Protein AF-A0A355GB94-F1 (afdb_monomer_lite)

Sequence (89 aa):
MKRCSGTPKRGFTLIELLVVIAIIAILIALLLPAVQQAREAARRSTCKNSLKQIGLAIHNYADTHRVFPLGYVNTNSATTDYNWGWSAF

pLDDT: mean 80.72, std 14.01, range [43.28, 95.69]

Radius of gyration: 33.12 Å; chains: 1; bounding box: 93×37×69 Å

Structure (mmCIF, N/CA/C/O backbone):
data_AF-A0A355GB94-F1
#
_entry.id   AF-A0A355GB94-F1
#
loop_
_atom_site.group_PDB
_atom_site.id
_atom_site.type_symbol
_atom_site.label_atom_id
_atom_site.label_alt_id
_atom_site.label_comp_id
_atom_site.label_asym_id
_atom_site.label_entity_id
_atom_site.label_seq_id
_atom_site.pdbx_PDB_ins_code
_atom_site.Cartn_x
_atom_site.Cartn_y
_atom_site.Cartn_z
_atom_site.occupancy
_atom_site.B_iso_or_equiv
_atom_site.auth_seq_id
_atom_site.auth_comp_id
_atom_site.auth_asym_id
_atom_site.auth_atom_id
_atom_site.pdbx_PDB_model_num
ATOM 1 N N . MET A 1 1 ? -54.073 31.479 39.041 1.00 49.97 1 MET A N 1
ATOM 2 C CA . MET A 1 1 ? -54.087 30.145 38.395 1.00 49.97 1 MET A CA 1
ATOM 3 C C . MET A 1 1 ? -53.275 30.184 37.104 1.00 49.97 1 MET A C 1
ATOM 5 O O . MET A 1 1 ? -53.805 30.643 36.105 1.00 49.97 1 MET A O 1
ATOM 9 N N . LYS A 1 2 ? -52.015 29.733 37.095 1.00 56.88 2 LYS A N 1
ATOM 10 C CA . LYS A 1 2 ? -51.316 29.327 35.859 1.00 56.88 2 LYS A CA 1
ATOM 11 C C . LYS A 1 2 ? -50.355 28.187 36.210 1.00 56.88 2 LYS A C 1
ATOM 13 O O . LYS A 1 2 ? -49.351 28.416 36.872 1.00 56.88 2 LYS A O 1
ATOM 18 N N . ARG A 1 3 ? -50.714 26.951 35.844 1.00 62.59 3 ARG A N 1
ATOM 19 C CA . ARG A 1 3 ? -49.811 25.791 35.893 1.00 62.59 3 ARG A CA 1
ATOM 20 C C . ARG A 1 3 ? -48.986 25.807 34.608 1.00 62.59 3 ARG A C 1
ATOM 22 O O . ARG A 1 3 ? -49.561 25.714 33.530 1.00 62.59 3 ARG A O 1
ATOM 29 N N . CYS A 1 4 ? -47.666 25.921 34.718 1.00 65.06 4 CYS A N 1
ATOM 30 C CA . CYS A 1 4 ? -46.767 25.656 33.599 1.00 65.06 4 CYS A CA 1
ATOM 31 C C . CYS A 1 4 ? -46.642 24.137 33.421 1.00 65.06 4 CYS A C 1
ATOM 33 O O . CYS A 1 4 ? -46.124 23.439 34.291 1.00 65.06 4 CYS A O 1
ATOM 35 N N . SER A 1 5 ? -47.151 23.627 32.302 1.00 68.62 5 SER A N 1
ATOM 36 C CA . SER A 1 5 ? -46.992 22.246 31.849 1.00 68.62 5 SER A CA 1
ATOM 37 C C . SER A 1 5 ? -45.583 22.047 31.280 1.00 68.62 5 SER A C 1
ATOM 39 O O . SER A 1 5 ? -45.332 22.328 30.109 1.00 68.62 5 SER A O 1
ATOM 41 N N . GLY A 1 6 ? -44.646 21.592 32.111 1.00 62.09 6 GLY A N 1
ATOM 42 C CA . GLY A 1 6 ? -43.330 21.156 31.650 1.00 62.09 6 GLY A CA 1
ATOM 43 C C . GLY A 1 6 ? -43.434 19.786 30.986 1.00 62.09 6 GLY A C 1
ATOM 44 O O . GLY A 1 6 ? -43.637 18.786 31.667 1.00 62.09 6 GLY A O 1
ATOM 45 N N . THR A 1 7 ? -43.294 19.720 29.663 1.00 69.69 7 THR A N 1
ATOM 46 C CA . THR A 1 7 ? -43.020 18.457 28.960 1.00 69.69 7 THR A CA 1
ATOM 47 C C . THR A 1 7 ? -41.745 17.834 29.537 1.00 69.69 7 THR A C 1
ATOM 49 O O . THR A 1 7 ? -40.728 18.536 29.583 1.00 69.69 7 THR A O 1
ATOM 52 N N . PRO A 1 8 ? -41.744 16.556 29.960 1.00 63.06 8 PRO A N 1
ATOM 53 C CA . PRO A 1 8 ? -40.543 15.918 30.479 1.00 63.06 8 PRO A CA 1
ATOM 54 C C . PRO A 1 8 ? -39.509 15.837 29.354 1.00 63.06 8 PRO A C 1
ATOM 56 O O . PRO A 1 8 ? -39.648 15.060 28.409 1.00 63.06 8 PRO A O 1
ATOM 59 N N . LYS A 1 9 ? -38.461 16.661 29.431 1.00 66.44 9 LYS A N 1
ATOM 60 C CA . LYS A 1 9 ? -37.271 16.460 28.608 1.00 66.44 9 LYS A CA 1
ATOM 61 C C . LYS A 1 9 ? -36.655 15.138 29.065 1.00 66.44 9 LYS A C 1
ATOM 63 O O . LYS A 1 9 ? -36.188 15.047 30.197 1.00 66.44 9 LYS A O 1
ATOM 68 N N . ARG A 1 10 ? -36.689 14.111 28.210 1.00 66.62 10 ARG A N 1
ATOM 69 C CA . ARG A 1 10 ? -35.901 12.882 28.382 1.00 66.62 10 ARG A CA 1
ATOM 70 C C . ARG A 1 10 ? -34.425 13.285 28.385 1.00 66.62 10 ARG A C 1
ATOM 72 O O . ARG A 1 10 ? -33.834 13.479 27.329 1.00 66.62 10 ARG A O 1
ATOM 79 N N . GLY A 1 11 ? -33.875 13.526 29.571 1.00 69.56 11 GLY A N 1
ATOM 80 C CA . GLY A 1 11 ? -32.446 13.720 29.761 1.00 69.56 11 GLY A CA 1
ATOM 81 C C . GLY A 1 11 ? -31.758 12.389 29.516 1.00 69.56 11 GLY A C 1
ATOM 82 O O . GLY A 1 11 ? -32.119 11.394 30.137 1.00 69.56 11 GLY A O 1
ATOM 83 N N . PHE A 1 12 ? -30.812 12.378 28.584 1.00 68.75 12 PHE A N 1
ATOM 84 C CA . PHE A 1 12 ? -29.931 11.241 28.370 1.00 68.75 12 PHE A CA 1
ATOM 85 C C . PHE A 1 12 ? -29.214 10.962 29.690 1.00 68.75 12 PHE A C 1
ATOM 87 O O . PHE A 1 12 ? -28.612 11.874 30.273 1.00 68.75 12 PHE A O 1
ATOM 94 N N . THR A 1 13 ? -29.340 9.750 30.219 1.00 85.94 13 THR A N 1
ATOM 95 C CA . THR A 1 13 ? -28.637 9.425 31.459 1.00 85.94 13 THR A CA 1
ATOM 96 C C . THR A 1 13 ? -27.140 9.424 31.158 1.00 85.94 13 THR A C 1
ATOM 98 O O . THR A 1 13 ? -26.708 8.947 30.111 1.00 85.94 13 THR A O 1
ATOM 101 N N . LEU A 1 14 ? -26.318 9.968 32.060 1.00 84.56 14 LEU A N 1
ATOM 102 C CA . LEU A 1 14 ? -24.854 9.950 31.915 1.00 84.56 14 LEU A CA 1
ATOM 103 C C . LEU A 1 14 ? -24.329 8.541 31.579 1.00 84.56 14 LEU A C 1
ATOM 105 O O . LEU A 1 14 ? -23.381 8.402 30.816 1.00 84.56 14 LEU A O 1
ATOM 109 N N . ILE A 1 15 ? -25.006 7.513 32.099 1.00 90.31 15 ILE A N 1
ATOM 110 C CA . ILE A 1 15 ? -24.748 6.089 31.867 1.00 90.31 15 ILE A CA 1
ATOM 111 C C . ILE A 1 15 ? -24.981 5.673 30.407 1.00 90.31 15 ILE A C 1
ATOM 113 O O . ILE A 1 15 ? -24.139 4.972 29.846 1.00 90.31 15 ILE A O 1
ATOM 117 N N . GLU A 1 16 ? -26.071 6.113 29.771 1.00 86.94 16 GLU A N 1
ATOM 118 C CA . GLU A 1 16 ? -26.333 5.819 28.353 1.00 86.94 16 GLU A CA 1
ATOM 119 C C . GLU A 1 16 ? -25.249 6.405 27.437 1.00 86.94 16 GLU A C 1
ATOM 121 O O . GLU A 1 16 ? -24.895 5.791 26.435 1.00 86.94 16 GLU A O 1
ATOM 126 N N . LEU A 1 17 ? -24.658 7.553 27.787 1.00 89.06 17 LEU A N 1
ATOM 127 C CA . LEU A 1 17 ? -23.537 8.120 27.021 1.00 89.06 17 LEU A CA 1
ATOM 128 C C . LEU A 1 17 ? -22.247 7.345 27.253 1.00 89.06 17 LEU A C 1
ATOM 130 O O . LEU A 1 17 ? -21.498 7.081 26.312 1.00 89.06 17 LEU A O 1
ATOM 134 N N . LEU A 1 18 ? -22.013 6.959 28.505 1.00 92.00 18 LEU A N 1
ATOM 135 C CA . LEU A 1 18 ? -20.802 6.270 28.927 1.00 92.00 18 LEU A CA 1
ATOM 136 C C . LEU A 1 18 ? -20.677 4.884 28.282 1.00 92.00 18 LEU A C 1
ATOM 138 O O . LEU A 1 18 ? -19.591 4.503 27.844 1.00 92.00 18 LEU A O 1
ATOM 142 N N . VAL A 1 19 ? -21.782 4.142 28.162 1.00 93.69 19 VAL A N 1
ATOM 143 C CA . VAL A 1 19 ? -21.740 2.804 27.552 1.00 93.69 19 VAL A CA 1
ATOM 144 C C . VAL A 1 19 ? -21.414 2.869 26.057 1.00 93.69 19 VAL A C 1
ATOM 146 O O . VAL A 1 19 ? -20.661 2.041 25.548 1.00 93.69 19 VAL A O 1
ATOM 149 N N . VAL A 1 20 ? -21.912 3.889 25.354 1.00 94.62 20 VAL A N 1
ATOM 150 C CA . VAL A 1 20 ? -21.693 4.047 23.910 1.00 94.62 20 VAL A CA 1
ATOM 151 C C . VAL A 1 20 ? -20.227 4.343 23.616 1.00 94.62 20 VAL A C 1
ATOM 153 O O . VAL A 1 20 ? -19.624 3.685 22.765 1.00 94.62 20 VAL A O 1
ATOM 156 N N . ILE A 1 21 ? -19.622 5.282 24.348 1.00 95.62 21 ILE A N 1
ATOM 157 C CA . ILE A 1 21 ? -18.198 5.591 24.165 1.00 95.62 21 ILE A CA 1
ATOM 158 C C . ILE A 1 21 ? -17.309 4.396 24.538 1.00 95.62 21 ILE A C 1
ATOM 160 O O . ILE A 1 21 ? -16.298 4.168 23.873 1.00 95.62 21 ILE A O 1
ATOM 164 N N . ALA A 1 22 ? -17.705 3.592 25.532 1.00 95.25 22 ALA A N 1
ATOM 165 C CA . ALA A 1 22 ? -16.974 2.390 25.926 1.00 95.25 22 ALA A CA 1
ATOM 166 C C . ALA A 1 22 ? -16.976 1.328 24.815 1.00 95.25 22 ALA A C 1
ATOM 168 O O . ALA A 1 22 ? -15.926 0.768 24.496 1.00 95.25 22 ALA A O 1
ATOM 169 N N . ILE A 1 23 ? -18.123 1.095 24.171 1.00 95.69 23 ILE A N 1
ATOM 170 C CA . ILE A 1 23 ? -18.221 0.149 23.050 1.00 95.69 23 ILE A CA 1
ATOM 171 C C . ILE A 1 23 ? -17.369 0.631 21.864 1.00 95.69 23 ILE A C 1
ATOM 173 O O . ILE A 1 23 ? -16.597 -0.153 21.312 1.00 95.69 23 ILE A O 1
ATOM 177 N N . ILE A 1 24 ? -17.440 1.919 21.503 1.00 95.56 24 ILE A N 1
ATOM 178 C CA . ILE A 1 24 ? -16.636 2.492 20.405 1.00 95.56 24 ILE A CA 1
ATOM 179 C C . ILE A 1 24 ? -15.131 2.344 20.684 1.00 95.56 24 ILE A C 1
ATOM 181 O O . ILE A 1 24 ? -14.375 1.961 19.789 1.00 95.56 24 ILE A O 1
ATOM 185 N N . ALA A 1 25 ? -14.693 2.597 21.921 1.00 95.25 25 ALA A N 1
ATOM 186 C CA . ALA A 1 25 ? -13.293 2.461 22.314 1.00 95.25 25 ALA A CA 1
ATOM 187 C C . ALA A 1 25 ? -12.784 1.015 22.171 1.00 95.25 25 ALA A C 1
ATOM 189 O O . ALA A 1 25 ? -11.691 0.810 21.644 1.00 95.25 25 ALA A O 1
ATOM 190 N N . ILE A 1 26 ? -13.584 0.017 22.568 1.00 94.44 26 ILE A N 1
ATOM 191 C CA . ILE A 1 26 ? -13.241 -1.408 22.411 1.00 94.44 26 ILE A CA 1
ATOM 192 C C . ILE A 1 26 ? -13.118 -1.774 20.928 1.00 94.44 26 ILE A C 1
ATOM 194 O O . ILE A 1 26 ? -12.145 -2.413 20.529 1.00 94.44 26 ILE A O 1
ATOM 198 N N . LEU A 1 27 ? -14.067 -1.333 20.097 1.00 95.25 27 LEU A N 1
ATOM 199 C CA . LEU A 1 27 ? -14.032 -1.596 18.657 1.00 95.25 27 LEU A CA 1
ATOM 200 C C . LEU A 1 27 ? -12.772 -1.005 18.004 1.00 95.25 27 LEU A C 1
ATOM 202 O O . LEU A 1 27 ? -12.106 -1.690 17.232 1.00 95.25 27 LEU A O 1
ATOM 206 N N . ILE A 1 28 ? -12.396 0.232 18.343 1.00 94.06 28 ILE A N 1
ATOM 207 C CA . ILE A 1 28 ? -11.188 0.873 17.797 1.00 94.06 28 ILE A CA 1
ATOM 208 C C . ILE A 1 28 ? -9.907 0.217 18.330 1.00 94.06 28 ILE A C 1
ATOM 210 O O . ILE A 1 28 ? -8.954 0.035 17.568 1.00 94.06 28 ILE A O 1
ATOM 214 N N . ALA A 1 29 ? -9.876 -0.171 19.608 1.00 90.75 29 ALA A N 1
ATOM 215 C CA . ALA A 1 29 ? -8.723 -0.836 20.213 1.00 90.75 29 ALA A CA 1
ATOM 216 C C . ALA A 1 29 ? -8.373 -2.152 19.499 1.00 90.75 29 ALA A C 1
ATOM 218 O O . ALA A 1 29 ? -7.195 -2.449 19.308 1.00 90.75 29 ALA A O 1
ATOM 219 N N . LEU A 1 30 ? -9.380 -2.900 19.036 1.00 90.12 30 LEU A N 1
ATOM 220 C CA . LEU A 1 30 ? -9.178 -4.116 18.240 1.00 90.12 30 LEU A CA 1
ATOM 221 C C . LEU A 1 30 ? -8.717 -3.819 16.799 1.00 90.12 30 LEU A C 1
ATOM 223 O O . LEU A 1 30 ? -8.026 -4.637 16.192 1.00 90.12 30 LEU 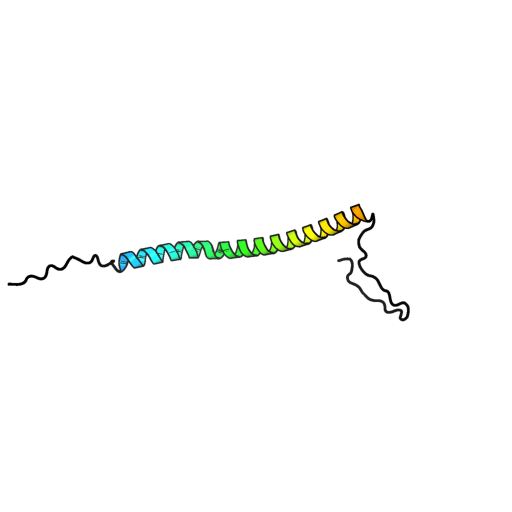A O 1
ATOM 227 N N . LEU A 1 31 ? -9.052 -2.646 16.253 1.00 87.00 31 LEU A N 1
ATOM 228 C CA . LEU A 1 31 ? -8.690 -2.242 14.888 1.00 87.00 31 LEU A CA 1
ATOM 229 C C . LEU A 1 31 ? -7.270 -1.659 14.781 1.00 87.00 31 LEU A C 1
ATOM 231 O O . LEU A 1 31 ? -6.598 -1.875 13.772 1.00 87.00 31 LEU A O 1
ATOM 235 N N . LEU A 1 32 ? -6.779 -0.959 15.807 1.00 84.12 32 LEU A N 1
ATOM 236 C CA . LEU A 1 32 ? -5.441 -0.344 15.829 1.00 84.12 32 LEU A CA 1
ATOM 237 C C . LEU A 1 32 ? -4.276 -1.293 15.457 1.00 84.12 32 LEU A C 1
ATOM 239 O O . LEU A 1 32 ? -3.491 -0.923 14.576 1.00 84.12 32 LEU A O 1
ATOM 243 N N . PRO A 1 33 ? -4.144 -2.504 16.040 1.00 81.81 33 PRO A N 1
ATOM 244 C CA . PRO A 1 33 ? -3.069 -3.429 15.668 1.00 81.81 33 PRO A CA 1
ATOM 245 C C . PRO A 1 33 ? -3.227 -3.978 14.240 1.00 81.81 33 PRO A C 1
ATOM 247 O O . PRO A 1 33 ? -2.234 -4.205 13.545 1.00 81.81 33 PRO A O 1
ATOM 250 N N . ALA A 1 34 ? -4.462 -4.134 13.754 1.00 84.19 34 ALA A N 1
ATOM 251 C CA . ALA A 1 34 ? -4.732 -4.604 12.395 1.00 84.19 34 ALA A CA 1
ATOM 252 C C . ALA A 1 34 ? -4.364 -3.555 11.322 1.00 84.19 34 ALA A C 1
ATOM 254 O O . ALA A 1 34 ? -3.893 -3.906 10.237 1.00 84.19 34 ALA A O 1
ATOM 255 N N . VAL A 1 35 ? -4.503 -2.258 11.624 1.00 86.25 35 VAL A N 1
ATOM 256 C CA . VAL A 1 35 ? -4.175 -1.161 10.691 1.00 86.25 35 VAL A CA 1
ATOM 257 C C . VAL A 1 35 ? -2.681 -1.113 10.351 1.00 86.25 35 VAL A C 1
ATOM 259 O O . VAL A 1 35 ? -2.314 -0.754 9.229 1.00 86.25 35 VAL A O 1
ATOM 262 N N . GLN A 1 36 ? -1.802 -1.489 11.279 1.00 81.00 36 GLN A N 1
ATOM 263 C CA . GLN A 1 36 ? -0.355 -1.504 11.037 1.00 81.00 36 GLN A CA 1
ATOM 264 C C . GLN A 1 36 ? 0.039 -2.613 10.058 1.00 81.00 36 GLN A C 1
ATOM 266 O O . GLN A 1 36 ? 0.752 -2.349 9.087 1.00 81.00 36 GLN A O 1
ATOM 271 N N . GLN A 1 37 ? -0.526 -3.812 10.237 1.00 80.81 37 GLN A N 1
ATOM 272 C CA . GLN A 1 37 ? -0.344 -4.926 9.303 1.00 80.81 37 GLN A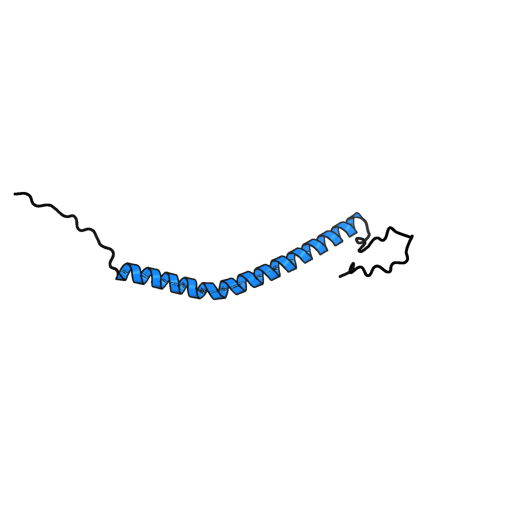 CA 1
ATOM 273 C C . GLN A 1 37 ? -0.856 -4.562 7.906 1.00 80.81 37 GLN A C 1
ATOM 275 O O . GLN A 1 37 ? -0.166 -4.790 6.912 1.00 80.81 37 GLN A O 1
ATOM 280 N N . ALA A 1 38 ? -2.022 -3.913 7.821 1.00 79.12 38 ALA A N 1
ATOM 281 C CA . ALA A 1 38 ? -2.571 -3.439 6.555 1.00 79.12 38 ALA A CA 1
ATOM 282 C C . ALA A 1 38 ? -1.672 -2.383 5.882 1.00 79.12 38 ALA A C 1
ATOM 284 O O . ALA A 1 38 ? -1.435 -2.456 4.676 1.00 79.12 38 ALA A O 1
ATOM 285 N N . ARG A 1 39 ? -1.110 -1.428 6.637 1.00 88.69 39 ARG A N 1
ATOM 286 C CA . ARG A 1 39 ? -0.174 -0.421 6.096 1.00 88.69 39 ARG A CA 1
ATOM 287 C C . ARG A 1 39 ? 1.121 -1.043 5.590 1.00 88.69 39 ARG A C 1
ATOM 289 O O . ARG A 1 39 ? 1.645 -0.626 4.557 1.00 88.69 39 ARG A O 1
ATOM 296 N N . GLU A 1 40 ? 1.659 -2.023 6.300 1.00 87.81 40 GLU A N 1
ATOM 297 C CA . GLU A 1 40 ? 2.873 -2.722 5.880 1.00 87.81 40 GLU A CA 1
ATOM 298 C C . GLU A 1 40 ? 2.634 -3.614 4.666 1.00 87.81 40 GLU A C 1
ATOM 300 O O . GLU A 1 40 ? 3.421 -3.573 3.716 1.00 87.81 40 GLU A O 1
ATOM 305 N N . ALA A 1 41 ? 1.514 -4.336 4.632 1.00 83.38 41 ALA A N 1
ATOM 306 C CA . ALA A 1 41 ? 1.086 -5.088 3.461 1.00 83.38 41 ALA A CA 1
ATOM 307 C C . ALA A 1 41 ? 0.851 -4.170 2.249 1.00 83.38 41 ALA A C 1
ATOM 309 O O . ALA A 1 41 ? 1.257 -4.516 1.138 1.00 83.38 41 ALA A O 1
ATOM 310 N N . ALA A 1 42 ? 0.277 -2.979 2.451 1.00 86.81 42 ALA A N 1
ATOM 311 C CA . ALA A 1 42 ? 0.096 -1.981 1.399 1.00 86.81 42 ALA A CA 1
ATOM 312 C C . ALA A 1 42 ? 1.440 -1.462 0.868 1.00 86.81 42 ALA A C 1
ATOM 314 O O . ALA A 1 42 ? 1.652 -1.477 -0.339 1.00 86.81 42 ALA A O 1
ATOM 315 N N . ARG A 1 43 ? 2.393 -1.098 1.740 1.00 92.31 43 ARG A N 1
ATOM 316 C CA . ARG A 1 43 ? 3.745 -0.672 1.316 1.00 92.31 43 ARG A CA 1
ATOM 317 C C . ARG A 1 43 ? 4.464 -1.754 0.507 1.00 92.31 43 ARG A C 1
ATOM 319 O O . ARG A 1 43 ? 5.041 -1.457 -0.539 1.00 92.31 43 ARG A O 1
ATOM 326 N N . ARG A 1 44 ? 4.380 -3.013 0.950 1.00 90.56 44 ARG A N 1
ATOM 327 C CA . ARG A 1 44 ? 4.930 -4.166 0.215 1.00 90.56 44 ARG A CA 1
ATOM 328 C C . ARG A 1 44 ? 4.237 -4.361 -1.133 1.00 90.56 44 ARG A C 1
ATOM 330 O O . ARG A 1 44 ? 4.910 -4.597 -2.133 1.00 90.56 44 ARG A O 1
ATOM 337 N N . SER A 1 45 ? 2.913 -4.232 -1.170 1.00 90.56 45 SER A N 1
ATOM 338 C CA . SER A 1 45 ? 2.120 -4.383 -2.394 1.00 90.56 45 SER A CA 1
ATOM 339 C C . SER A 1 45 ? 2.427 -3.286 -3.409 1.00 90.56 45 SER A C 1
ATOM 341 O O . SER A 1 45 ? 2.630 -3.600 -4.579 1.00 90.56 45 SER A O 1
ATOM 343 N N . THR A 1 46 ? 2.552 -2.031 -2.969 1.00 91.75 46 THR A N 1
ATOM 344 C CA . THR A 1 46 ? 2.945 -0.903 -3.824 1.00 91.75 46 THR A CA 1
ATOM 345 C C . THR A 1 46 ? 4.337 -1.114 -4.408 1.00 91.75 46 THR A C 1
ATOM 347 O O . THR A 1 46 ? 4.477 -1.079 -5.624 1.00 91.75 46 THR A O 1
ATOM 350 N N . CYS A 1 47 ? 5.344 -1.423 -3.581 1.00 94.06 47 CYS A N 1
ATOM 351 C CA . CYS A 1 47 ? 6.709 -1.683 -4.057 1.00 94.06 47 CYS A CA 1
ATOM 352 C C . CYS A 1 47 ? 6.752 -2.832 -5.081 1.00 94.06 47 CYS A C 1
ATOM 354 O O . CYS A 1 47 ? 7.285 -2.681 -6.181 1.00 94.06 47 CYS A O 1
ATOM 356 N N . LYS A 1 48 ? 6.100 -3.961 -4.767 1.00 94.31 48 LYS A N 1
ATOM 357 C CA . LYS A 1 48 ? 6.000 -5.104 -5.684 1.00 94.31 48 LYS A CA 1
ATOM 358 C C . LYS A 1 48 ? 5.312 -4.725 -6.995 1.00 94.31 48 LYS A C 1
ATOM 360 O O . LYS A 1 48 ? 5.714 -5.208 -8.050 1.00 94.31 48 LYS A O 1
ATOM 365 N N . ASN A 1 49 ? 4.275 -3.892 -6.945 1.00 93.12 49 ASN A N 1
ATOM 366 C CA . ASN A 1 49 ? 3.565 -3.461 -8.143 1.00 93.12 49 ASN A CA 1
ATOM 367 C C . ASN A 1 49 ? 4.405 -2.501 -8.994 1.00 93.12 49 ASN A C 1
ATOM 369 O O . ASN A 1 49 ? 4.421 -2.651 -10.211 1.00 93.12 49 ASN A O 1
ATOM 373 N N . SER A 1 50 ? 5.154 -1.586 -8.376 1.00 93.31 50 SER A N 1
ATOM 374 C CA . SER A 1 50 ? 6.095 -0.714 -9.087 1.00 93.31 50 SER A CA 1
ATOM 375 C C . SER A 1 50 ? 7.151 -1.525 -9.842 1.00 93.31 50 SER A C 1
ATOM 377 O O . SER A 1 50 ? 7.359 -1.301 -11.030 1.00 93.31 50 SER A O 1
ATOM 379 N N . LEU A 1 51 ? 7.752 -2.534 -9.201 1.00 93.31 51 LEU A N 1
ATOM 380 C CA . LEU A 1 51 ? 8.720 -3.420 -9.864 1.00 93.31 51 LEU A CA 1
ATOM 381 C C . LEU A 1 51 ? 8.091 -4.214 -11.016 1.00 93.31 51 LEU A C 1
ATOM 383 O O . LEU A 1 51 ? 8.692 -4.343 -12.080 1.00 93.31 51 LEU A O 1
ATOM 387 N N . LYS A 1 52 ? 6.859 -4.706 -10.839 1.00 94.81 52 LYS A N 1
ATOM 388 C CA . LYS A 1 52 ? 6.111 -5.354 -11.926 1.00 94.81 52 LYS A CA 1
ATOM 389 C C . LYS A 1 52 ? 5.880 -4.407 -13.103 1.00 94.81 52 LYS A C 1
ATOM 391 O O . LYS A 1 52 ? 6.039 -4.832 -14.240 1.00 94.81 52 LYS A O 1
ATOM 396 N N . GLN A 1 53 ? 5.521 -3.150 -12.845 1.00 94.56 53 GLN A N 1
ATOM 397 C CA . GLN A 1 53 ? 5.312 -2.156 -13.901 1.00 94.56 53 GLN A CA 1
ATOM 398 C C . GLN A 1 53 ? 6.605 -1.865 -14.670 1.00 94.56 53 GLN A C 1
ATOM 400 O O . GLN A 1 53 ? 6.569 -1.804 -15.895 1.00 94.56 53 GLN A O 1
ATOM 405 N N . ILE A 1 54 ? 7.745 -1.771 -13.979 1.00 92.94 54 ILE A N 1
ATOM 406 C CA . ILE A 1 54 ? 9.060 -1.623 -14.621 1.00 92.94 54 ILE A CA 1
ATOM 407 C C . ILE A 1 54 ? 9.378 -2.846 -15.492 1.00 92.94 54 ILE A C 1
ATOM 409 O O . ILE A 1 54 ? 9.735 -2.690 -16.656 1.00 92.94 54 ILE A O 1
ATOM 413 N N . GLY A 1 55 ? 9.191 -4.063 -14.974 1.00 91.69 55 G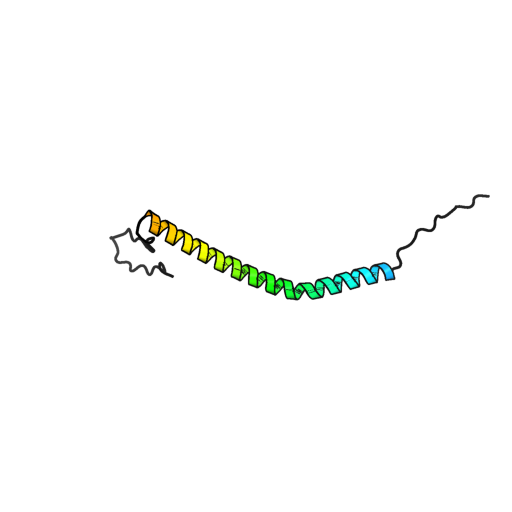LY A N 1
ATOM 414 C CA . GLY A 1 55 ? 9.417 -5.289 -15.746 1.00 91.69 55 GLY A CA 1
ATOM 415 C C . GLY A 1 55 ? 8.536 -5.374 -16.997 1.00 91.69 55 GLY A C 1
ATOM 416 O O . GLY A 1 55 ? 9.026 -5.687 -18.080 1.00 91.69 55 GLY A O 1
ATOM 417 N N . LEU A 1 56 ? 7.252 -5.023 -16.877 1.00 95.12 56 LEU A N 1
ATOM 418 C CA . LEU A 1 56 ? 6.341 -4.933 -18.022 1.00 95.12 56 LEU A CA 1
ATOM 419 C C . LEU A 1 56 ? 6.802 -3.880 -19.035 1.00 95.12 56 LEU A C 1
ATOM 421 O O . LEU A 1 56 ? 6.773 -4.142 -20.233 1.00 95.12 56 LEU A O 1
ATOM 425 N N . ALA A 1 57 ? 7.256 -2.712 -18.578 1.00 91.50 57 ALA A N 1
ATOM 426 C CA . ALA A 1 57 ? 7.777 -1.671 -19.458 1.00 91.50 57 ALA A CA 1
ATOM 427 C C . ALA A 1 57 ? 9.016 -2.145 -20.239 1.00 91.50 57 ALA A C 1
ATOM 429 O O . ALA A 1 57 ? 9.090 -1.932 -21.448 1.00 91.50 57 ALA A O 1
ATOM 430 N N . ILE A 1 58 ? 9.942 -2.849 -19.579 1.00 92.44 58 ILE A N 1
ATOM 431 C CA . ILE A 1 58 ? 11.136 -3.427 -20.215 1.00 92.44 58 ILE A CA 1
ATOM 432 C C . ILE A 1 58 ? 10.748 -4.488 -21.250 1.00 92.44 58 ILE A C 1
ATOM 434 O O . ILE A 1 58 ? 11.273 -4.473 -22.362 1.00 92.44 58 ILE A O 1
ATOM 438 N N . HIS A 1 59 ? 9.814 -5.385 -20.921 1.00 93.25 59 HIS A N 1
ATOM 439 C CA . HIS A 1 59 ? 9.339 -6.397 -21.867 1.00 93.25 59 HIS A CA 1
ATOM 440 C C . HIS A 1 59 ? 8.622 -5.778 -23.075 1.00 93.25 59 HIS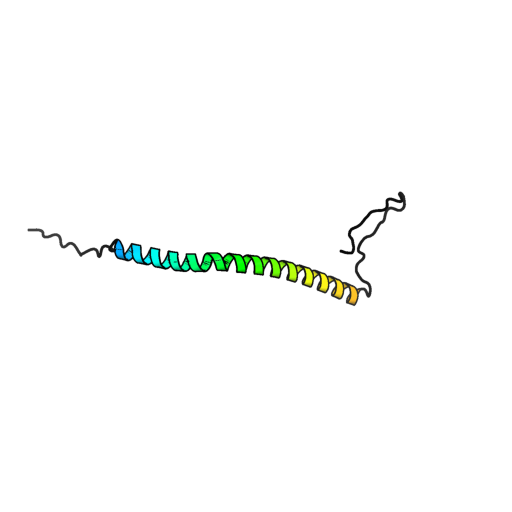 A C 1
ATOM 442 O O . HIS A 1 59 ? 8.898 -6.181 -24.200 1.00 93.25 59 HIS A O 1
ATOM 448 N N . ASN A 1 60 ? 7.777 -4.762 -22.870 1.00 93.38 60 ASN A N 1
ATOM 449 C CA . ASN A 1 60 ? 7.129 -4.026 -23.963 1.00 93.38 60 ASN A CA 1
ATOM 450 C C . ASN A 1 60 ? 8.150 -3.301 -24.857 1.00 93.38 60 ASN A C 1
ATOM 452 O O . ASN A 1 60 ? 8.008 -3.266 -26.081 1.00 93.38 60 ASN A O 1
ATOM 456 N N . TYR A 1 61 ? 9.203 -2.733 -24.263 1.00 91.81 61 TYR A N 1
ATOM 457 C CA . TYR A 1 61 ? 10.295 -2.120 -25.019 1.00 91.81 61 TYR A CA 1
ATOM 458 C C . TYR A 1 61 ? 11.061 -3.162 -25.846 1.00 91.81 61 TYR A C 1
ATOM 460 O O . TYR A 1 61 ? 11.305 -2.948 -27.031 1.00 91.81 61 TYR A O 1
ATOM 468 N N . ALA A 1 62 ? 11.381 -4.312 -25.250 1.00 91.75 62 ALA A N 1
ATOM 469 C CA . ALA A 1 62 ? 12.086 -5.394 -25.929 1.00 91.75 62 ALA A CA 1
ATOM 470 C C . ALA A 1 62 ? 11.261 -6.025 -27.063 1.00 91.75 62 ALA A C 1
ATOM 472 O O . ALA A 1 62 ? 11.830 -6.367 -28.094 1.00 91.75 62 ALA A O 1
ATOM 473 N N . ASP A 1 63 ? 9.939 -6.140 -26.915 1.00 93.19 63 ASP A N 1
ATOM 474 C CA . ASP A 1 63 ? 9.052 -6.637 -27.977 1.00 93.19 63 ASP A CA 1
ATOM 475 C C . ASP A 1 63 ? 9.029 -5.690 -29.192 1.00 93.19 63 ASP A C 1
ATOM 477 O O . ASP A 1 63 ? 9.146 -6.113 -30.342 1.00 93.19 63 ASP A O 1
ATOM 481 N N . THR A 1 64 ? 8.981 -4.380 -28.935 1.00 93.12 64 THR A N 1
ATOM 482 C CA . THR A 1 64 ? 8.905 -3.348 -29.982 1.00 93.12 64 THR A CA 1
ATOM 483 C C . THR A 1 64 ? 10.248 -3.051 -30.654 1.00 93.12 64 THR A C 1
ATOM 485 O O . THR A 1 64 ? 10.301 -2.893 -31.873 1.00 93.12 64 THR A O 1
ATOM 488 N N . HIS A 1 65 ? 11.340 -2.990 -29.888 1.00 90.25 65 HIS A N 1
ATOM 489 C CA . HIS A 1 65 ? 12.665 -2.579 -30.375 1.00 90.25 65 HIS A CA 1
ATOM 490 C C . HIS A 1 65 ? 13.628 -3.758 -30.577 1.00 90.25 65 HIS A C 1
ATOM 492 O O . HIS A 1 65 ? 14.747 -3.559 -31.046 1.00 90.25 65 HIS A O 1
ATOM 498 N N . ARG A 1 66 ? 13.211 -4.989 -30.235 1.00 92.06 66 ARG A N 1
ATOM 499 C CA . ARG A 1 66 ? 14.025 -6.223 -30.276 1.00 92.06 66 ARG A CA 1
ATOM 500 C C . ARG A 1 66 ? 15.341 -6.150 -29.497 1.00 92.06 66 ARG A C 1
ATOM 502 O O . ARG A 1 66 ? 16.232 -6.973 -29.695 1.00 92.06 66 ARG A O 1
ATOM 509 N N . VAL A 1 67 ? 15.457 -5.183 -28.595 1.00 86.19 67 VAL A N 1
ATOM 510 C CA . VAL A 1 67 ? 16.628 -4.945 -27.756 1.00 86.19 67 VAL A CA 1
ATOM 511 C C . VAL A 1 67 ? 16.167 -4.456 -26.387 1.00 86.19 67 VAL A C 1
ATOM 513 O O . VAL A 1 67 ? 15.151 -3.774 -26.273 1.00 86.19 67 VAL A O 1
ATOM 516 N N . PHE A 1 68 ? 16.892 -4.824 -25.334 1.00 87.62 68 PHE A N 1
ATOM 517 C CA . PHE A 1 68 ? 16.634 -4.315 -23.988 1.00 87.62 68 PHE A CA 1
ATOM 518 C C . PHE A 1 68 ? 17.121 -2.862 -23.842 1.00 87.62 68 PHE A C 1
ATOM 520 O O . PHE A 1 68 ? 18.049 -2.457 -24.546 1.00 87.62 68 PHE A O 1
ATOM 527 N N . PRO A 1 69 ? 16.508 -2.060 -22.949 1.00 83.00 69 PRO A N 1
ATOM 528 C CA . PRO A 1 69 ? 16.902 -0.671 -22.758 1.00 83.00 69 PRO A CA 1
ATOM 529 C C . PRO A 1 69 ? 18.344 -0.564 -22.245 1.00 83.00 69 PRO A C 1
ATOM 531 O O . PRO A 1 69 ? 18.793 -1.347 -21.408 1.00 83.00 69 PRO A O 1
ATOM 534 N N . LEU A 1 70 ? 19.061 0.433 -22.763 1.00 77.25 70 LEU A N 1
ATOM 535 C CA . LEU A 1 70 ? 20.442 0.742 -22.400 1.00 77.25 70 LEU A CA 1
ATOM 536 C C . LEU A 1 70 ? 20.469 1.245 -20.949 1.00 77.25 70 LEU A C 1
ATOM 538 O O . LEU A 1 70 ? 19.815 2.237 -20.635 1.00 77.25 70 LEU A O 1
ATOM 542 N N . GLY A 1 71 ? 21.226 0.590 -20.068 1.00 73.69 71 GLY A N 1
ATOM 543 C CA . GLY A 1 71 ? 21.347 1.036 -18.676 1.00 73.69 71 GLY A CA 1
ATOM 544 C C . GLY A 1 71 ? 22.103 2.365 -18.541 1.00 73.69 71 GLY A C 1
ATOM 545 O O . GLY A 1 71 ? 21.765 3.201 -17.706 1.00 73.69 71 GLY A O 1
ATOM 546 N N . TYR A 1 72 ? 23.120 2.576 -19.372 1.00 71.06 72 TYR A N 1
ATOM 547 C CA . TYR A 1 72 ? 23.999 3.735 -19.301 1.00 71.06 72 TYR A CA 1
ATOM 548 C C . TYR A 1 72 ? 24.532 4.064 -20.692 1.00 71.06 72 TYR A C 1
ATOM 550 O O . TYR A 1 72 ? 24.915 3.169 -21.444 1.00 71.06 72 TYR A O 1
ATOM 558 N N . VAL A 1 73 ? 24.551 5.351 -21.037 1.00 69.12 73 VAL A N 1
ATOM 559 C CA . VAL A 1 73 ? 25.110 5.853 -22.295 1.00 69.12 73 VAL A CA 1
ATOM 560 C C . VAL A 1 73 ? 26.140 6.915 -21.940 1.00 69.12 73 VAL A C 1
ATOM 562 O O . VAL A 1 73 ? 25.792 7.960 -21.394 1.00 69.12 73 VAL A O 1
ATOM 565 N N . ASN A 1 74 ? 27.411 6.647 -22.237 1.00 69.88 74 ASN A N 1
ATOM 566 C CA . ASN A 1 74 ? 28.463 7.650 -22.147 1.00 69.88 74 ASN A CA 1
ATOM 567 C C . ASN A 1 74 ? 28.652 8.287 -23.526 1.00 69.88 74 ASN A C 1
ATOM 569 O O . ASN A 1 74 ? 29.025 7.605 -24.477 1.00 69.88 74 ASN A O 1
ATOM 573 N N . THR A 1 75 ? 28.362 9.580 -23.644 1.00 70.38 75 THR A N 1
ATOM 574 C CA . THR A 1 75 ? 28.503 10.330 -24.902 1.00 70.38 75 THR A CA 1
ATOM 575 C C . THR A 1 75 ? 29.780 11.173 -24.957 1.00 70.38 75 THR A C 1
ATOM 577 O O . THR A 1 75 ? 29.996 11.864 -25.948 1.00 70.38 75 THR A O 1
ATOM 580 N N . ASN A 1 76 ? 30.626 11.137 -23.920 1.00 68.88 76 ASN A N 1
ATOM 581 C CA . ASN A 1 76 ? 31.787 12.015 -23.779 1.00 68.88 76 ASN A CA 1
ATOM 582 C C . ASN A 1 76 ? 33.085 11.205 -23.899 1.00 68.88 76 ASN A C 1
ATOM 584 O O . ASN A 1 76 ? 33.632 10.713 -22.920 1.00 68.88 76 ASN A O 1
ATOM 588 N N . SER A 1 77 ? 33.619 11.107 -25.114 1.00 64.06 77 SER A N 1
ATOM 589 C CA . SER A 1 77 ? 34.854 10.377 -25.437 1.00 64.06 77 SER A CA 1
ATOM 590 C C . SER A 1 77 ? 36.159 11.135 -25.123 1.00 64.06 77 SER A C 1
ATOM 592 O O . SER A 1 77 ? 37.211 10.762 -25.635 1.00 64.06 77 SER A O 1
ATOM 594 N N . ALA A 1 78 ? 36.119 12.212 -24.328 1.00 63.56 78 ALA A N 1
ATOM 595 C CA . ALA A 1 78 ? 37.286 13.071 -24.082 1.00 63.56 78 ALA A CA 1
ATOM 596 C C . ALA A 1 78 ? 38.020 12.796 -22.759 1.00 63.56 78 ALA A C 1
ATOM 598 O O . ALA A 1 78 ? 39.163 13.219 -22.604 1.00 63.56 78 ALA A O 1
ATOM 599 N N . THR A 1 79 ? 37.425 12.055 -21.829 1.00 59.06 79 THR A N 1
ATOM 600 C CA . THR A 1 79 ? 38.101 11.610 -20.610 1.00 59.06 79 THR A CA 1
ATOM 601 C C . THR A 1 79 ? 37.673 10.182 -20.315 1.00 59.06 79 THR A C 1
ATOM 603 O O . THR A 1 79 ? 36.487 9.863 -20.288 1.00 59.06 79 THR A O 1
ATOM 606 N N . THR A 1 80 ? 38.650 9.295 -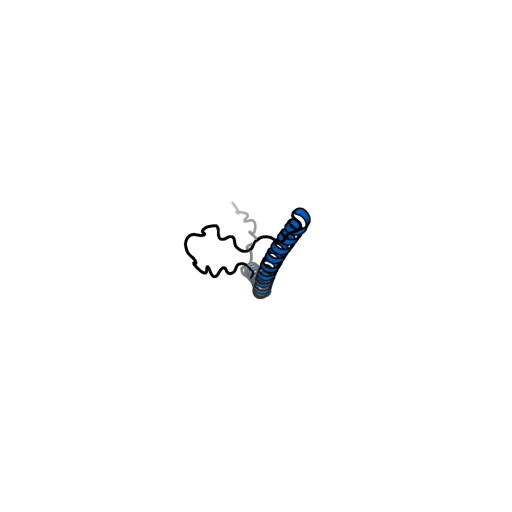20.139 1.00 59.50 80 THR A N 1
ATOM 607 C CA . THR A 1 80 ? 38.478 7.913 -19.673 1.00 59.50 80 THR A CA 1
ATOM 608 C C . THR A 1 80 ? 38.036 7.922 -18.205 1.00 59.50 80 THR A C 1
ATOM 610 O O . THR A 1 80 ? 38.721 7.406 -17.326 1.00 59.50 80 THR A O 1
ATOM 613 N N . ASP A 1 81 ? 36.908 8.563 -17.917 1.00 61.50 81 ASP A N 1
ATOM 614 C CA . ASP A 1 81 ? 36.304 8.578 -16.599 1.00 61.50 81 ASP A CA 1
ATOM 615 C C . ASP A 1 81 ? 35.449 7.321 -16.509 1.00 61.50 81 ASP A C 1
ATOM 617 O O . ASP A 1 81 ? 34.335 7.255 -17.041 1.00 61.50 81 ASP A O 1
ATOM 621 N N . TYR A 1 82 ? 36.014 6.289 -15.879 1.00 60.34 82 TYR A N 1
ATOM 622 C CA . TYR A 1 82 ? 35.301 5.085 -15.468 1.00 60.34 82 TYR A CA 1
ATOM 623 C C . TYR A 1 82 ? 34.114 5.494 -14.588 1.00 60.34 82 TYR A C 1
ATOM 625 O O . TYR A 1 82 ? 34.223 5.612 -13.370 1.00 60.34 82 TYR A O 1
ATOM 633 N N . ASN A 1 83 ? 32.974 5.763 -15.212 1.00 60.28 83 ASN A N 1
ATOM 634 C CA . ASN A 1 83 ? 31.749 6.099 -14.517 1.00 60.28 83 ASN A CA 1
ATOM 635 C C . ASN A 1 83 ? 31.122 4.794 -14.033 1.00 60.28 83 ASN A C 1
ATOM 637 O O . ASN A 1 83 ? 30.558 4.028 -14.814 1.00 60.28 83 ASN A O 1
ATOM 641 N N . TRP A 1 84 ? 31.253 4.530 -12.734 1.00 61.12 84 TRP A N 1
ATOM 642 C CA . TRP A 1 84 ? 30.573 3.434 -12.054 1.00 61.12 84 TRP A CA 1
ATOM 643 C C . TRP A 1 84 ? 29.072 3.741 -12.017 1.00 61.12 84 TRP A C 1
ATOM 645 O O . TRP A 1 84 ? 28.559 4.341 -11.074 1.00 61.12 84 TRP A O 1
ATOM 655 N N . GLY A 1 85 ? 28.369 3.390 -13.091 1.00 62.72 85 GLY A N 1
ATOM 656 C CA . GLY A 1 85 ? 26.917 3.465 -13.160 1.00 62.72 85 GLY A CA 1
ATOM 657 C C . GLY A 1 85 ? 26.297 2.214 -12.549 1.00 62.72 85 GLY A C 1
ATOM 658 O O . GLY A 1 85 ? 26.547 1.111 -13.026 1.00 62.72 85 GLY A O 1
ATOM 659 N N . TRP A 1 86 ? 25.423 2.383 -11.554 1.00 54.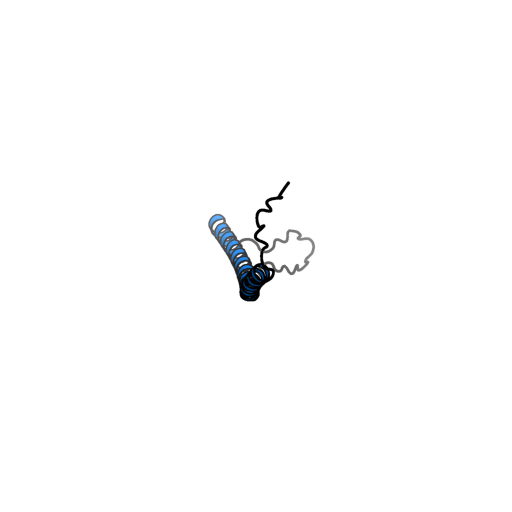81 86 TRP A N 1
ATOM 660 C CA . TRP A 1 86 ? 24.526 1.343 -11.014 1.00 54.81 86 TRP A CA 1
ATOM 661 C C . TRP A 1 86 ? 23.470 0.862 -12.031 1.00 54.81 86 TRP A C 1
ATOM 663 O O . TRP A 1 86 ? 22.394 0.391 -11.685 1.00 54.81 86 TRP A O 1
ATOM 673 N N . SER A 1 87 ? 23.730 0.994 -13.327 1.00 58.16 87 SER A N 1
ATOM 674 C CA . SER A 1 87 ? 22.745 0.768 -14.372 1.00 58.16 87 SER A CA 1
ATOM 675 C C . SER A 1 87 ? 22.652 -0.699 -14.784 1.00 58.16 87 SER A C 1
ATOM 677 O O . SER A 1 87 ? 22.890 -1.064 -15.934 1.00 58.16 87 SER A O 1
ATOM 679 N N . ALA A 1 88 ? 22.349 -1.549 -13.821 1.00 53.84 88 ALA A N 1
ATOM 680 C CA . ALA A 1 88 ? 21.819 -2.883 -14.070 1.00 53.84 88 ALA A CA 1
ATOM 681 C C . ALA A 1 88 ? 21.047 -3.418 -12.858 1.00 53.84 88 ALA A C 1
ATOM 683 O O . ALA A 1 88 ? 20.304 -4.382 -13.032 1.00 53.84 88 ALA A O 1
ATOM 684 N N . PHE A 1 89 ? 21.183 -2.797 -11.674 1.00 43.28 89 PHE A N 1
ATOM 685 C CA . PHE A 1 89 ? 20.463 -3.152 -10.451 1.00 43.28 89 PHE A CA 1
ATOM 686 C C . PHE A 1 89 ? 20.227 -1.925 -9.570 1.00 43.28 89 PHE A C 1
ATOM 688 O O . PHE A 1 89 ? 21.226 -1.255 -9.227 1.00 43.28 89 PHE A O 1
#

Foldseek 3Di:
DDDDDDDDDPDDPPVNVVVVVVVVVVVVVVCVVVVVVVVVVVVVVVVVVVVVVVVVVQVVCCVVVVDGDDQDDDPDPPDPPPPPRPRPD

Secondary structure (DSSP, 8-state):
----------PPPHHHHHHHHHHHHHHHHHHHHHHHHHHHHHHHHHHHHHHHHHHHHHHHHHHHHSSPPPS-----TTS-------TT-